Protein AF-A0A078KYQ4-F1 (afdb_monomer)

Structure (mmCIF, N/CA/C/O backbone):
data_AF-A0A078KYQ4-F1
#
_entry.id   AF-A0A078KYQ4-F1
#
loop_
_atom_site.group_PDB
_atom_site.id
_atom_site.type_symbol
_atom_site.label_atom_id
_atom_site.label_alt_id
_atom_site.label_comp_id
_atom_site.label_asym_id
_atom_site.label_entity_id
_atom_site.label_seq_id
_atom_site.pdbx_PDB_ins_code
_atom_site.Cartn_x
_atom_site.Cartn_y
_atom_site.Cartn_z
_atom_site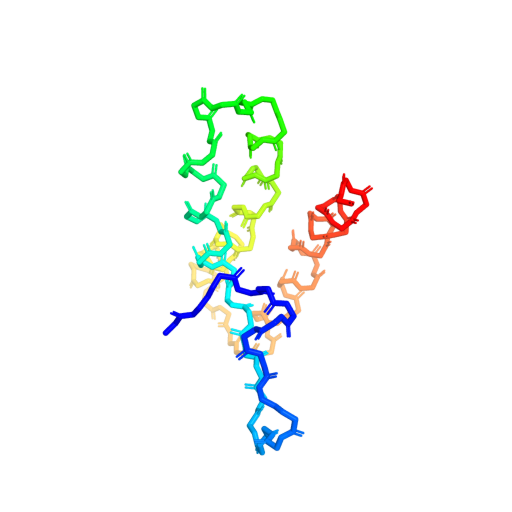.occupancy
_atom_site.B_iso_or_equiv
_atom_site.auth_seq_id
_atom_site.auth_comp_id
_atom_site.auth_asym_id
_atom_site.auth_atom_id
_atom_site.pdbx_PDB_model_num
ATOM 1 N N . MET A 1 1 ? 10.704 -12.976 10.167 1.00 60.03 1 MET A N 1
ATOM 2 C CA . MET A 1 1 ? 10.188 -12.251 8.984 1.00 60.03 1 MET A CA 1
ATOM 3 C C . MET A 1 1 ? 10.853 -12.841 7.757 1.00 60.03 1 MET A C 1
ATOM 5 O O . MET A 1 1 ? 12.051 -13.068 7.831 1.00 60.03 1 MET A O 1
ATOM 9 N N . CYS A 1 2 ? 10.099 -13.142 6.700 1.00 69.06 2 CYS A N 1
ATOM 10 C CA . CYS A 1 2 ? 10.613 -13.727 5.456 1.00 69.06 2 CYS A CA 1
ATOM 11 C C . CYS A 1 2 ? 10.251 -12.833 4.258 1.00 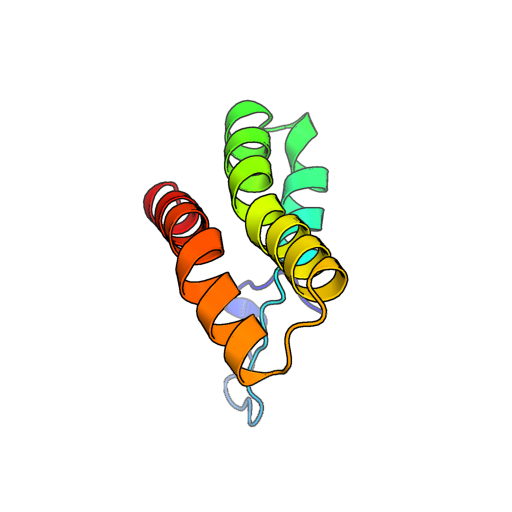69.06 2 CYS A C 1
ATOM 13 O O . CYS A 1 2 ? 9.431 -11.926 4.399 1.00 69.06 2 CYS A O 1
ATOM 15 N N . ASP A 1 3 ? 10.848 -13.077 3.095 1.00 69.75 3 ASP A N 1
ATOM 16 C CA . ASP A 1 3 ? 10.716 -12.269 1.872 1.00 69.75 3 ASP A CA 1
ATOM 17 C C . ASP A 1 3 ? 9.408 -12.499 1.080 1.00 69.75 3 ASP A C 1
ATOM 19 O O . ASP A 1 3 ? 9.363 -12.300 -0.129 1.00 69.75 3 ASP A O 1
ATOM 23 N N . ALA A 1 4 ? 8.317 -12.877 1.757 1.00 73.56 4 ALA A N 1
ATOM 24 C CA . ALA A 1 4 ? 6.983 -13.134 1.190 1.00 73.56 4 ALA A CA 1
ATOM 25 C C . ALA A 1 4 ? 6.929 -14.156 0.029 1.00 73.56 4 ALA A C 1
ATOM 27 O O . ALA A 1 4 ? 5.868 -14.345 -0.569 1.00 73.56 4 ALA A O 1
ATOM 28 N N . LEU A 1 5 ? 8.031 -14.856 -0.269 1.00 79.50 5 LEU A N 1
ATOM 29 C CA . LEU A 1 5 ? 8.050 -15.943 -1.242 1.00 79.50 5 LEU A CA 1
ATOM 30 C C . LEU A 1 5 ? 7.172 -17.104 -0.769 1.00 79.50 5 LEU A C 1
ATOM 32 O O 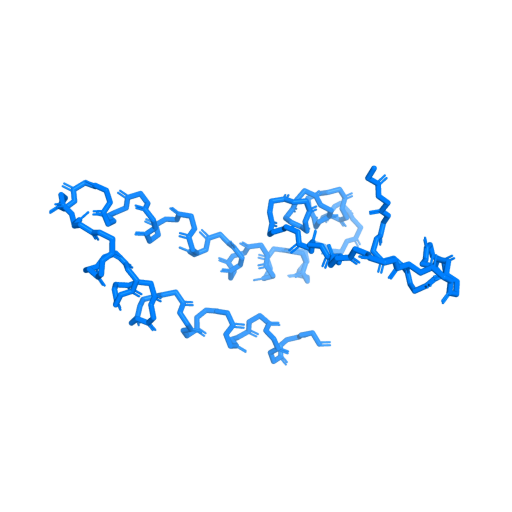. LEU A 1 5 ? 7.203 -17.497 0.400 1.00 79.50 5 LEU A O 1
ATOM 36 N N . SER A 1 6 ? 6.449 -17.715 -1.710 1.00 78.94 6 SER A N 1
ATOM 37 C CA . SER A 1 6 ? 5.590 -18.881 -1.455 1.00 78.94 6 SER A CA 1
ATOM 38 C C . SER A 1 6 ? 6.347 -20.073 -0.860 1.00 78.94 6 SER A C 1
ATOM 40 O O . SER A 1 6 ? 5.761 -20.868 -0.135 1.00 78.94 6 SER A O 1
ATOM 42 N N . HIS A 1 7 ? 7.656 -20.164 -1.112 1.00 82.31 7 HIS A N 1
ATOM 43 C CA . HIS A 1 7 ? 8.532 -21.217 -0.594 1.00 82.31 7 HIS A CA 1
ATOM 44 C C . HIS A 1 7 ? 8.812 -21.108 0.912 1.00 82.31 7 HIS A C 1
ATOM 46 O O . HIS A 1 7 ? 9.267 -22.077 1.512 1.00 82.31 7 HIS A O 1
ATOM 52 N N . ASN A 1 8 ? 8.532 -19.961 1.539 1.00 82.25 8 ASN A N 1
ATOM 53 C CA . ASN A 1 8 ? 8.733 -19.787 2.979 1.00 82.25 8 ASN A CA 1
ATOM 54 C C . ASN A 1 8 ? 7.555 -20.281 3.825 1.00 82.25 8 ASN A C 1
ATOM 56 O O . ASN A 1 8 ? 7.633 -20.246 5.054 1.00 82.25 8 ASN A O 1
ATOM 60 N N . LEU A 1 9 ? 6.452 -20.690 3.195 1.00 81.31 9 LEU A N 1
ATOM 61 C CA . LEU A 1 9 ? 5.271 -21.182 3.891 1.00 81.31 9 LEU A CA 1
ATOM 62 C C . LEU A 1 9 ? 5.342 -22.701 4.013 1.00 81.31 9 LEU A C 1
ATOM 64 O O . LEU A 1 9 ? 5.341 -23.420 3.016 1.00 81.31 9 LEU A O 1
ATOM 68 N N . SER A 1 10 ? 5.406 -23.193 5.252 1.00 81.81 10 SER A N 1
ATOM 69 C CA . SER A 1 10 ? 5.298 -24.624 5.528 1.00 81.81 10 SER A CA 1
ATOM 70 C C . SER A 1 10 ? 3.907 -25.134 5.152 1.00 81.81 10 SER A C 1
ATOM 72 O O . SER A 1 10 ? 2.914 -24.432 5.327 1.00 81.81 10 SER A O 1
ATOM 74 N N . ALA A 1 11 ? 3.818 -26.387 4.697 1.00 79.69 11 ALA A N 1
ATOM 75 C CA . ALA A 1 11 ? 2.536 -27.017 4.361 1.00 79.69 11 ALA A CA 1
ATOM 76 C C . ALA A 1 11 ? 1.550 -27.041 5.548 1.00 79.69 11 ALA A C 1
ATOM 78 O O . ALA A 1 11 ? 0.345 -26.935 5.350 1.00 79.69 11 ALA A O 1
ATOM 79 N N . ASN A 1 12 ? 2.077 -27.116 6.775 1.00 81.31 12 ASN A N 1
ATOM 80 C CA . ASN A 1 12 ? 1.315 -26.996 8.015 1.00 81.31 12 ASN A CA 1
ATOM 81 C C . ASN A 1 12 ? 1.580 -25.613 8.617 1.00 81.31 12 ASN A C 1
ATOM 83 O O . ASN A 1 12 ? 2.514 -25.449 9.407 1.00 81.31 12 ASN A O 1
ATOM 87 N N . HIS A 1 13 ? 0.839 -24.599 8.177 1.00 77.12 13 HIS A N 1
ATOM 88 C CA . HIS A 1 13 ? 0.937 -23.250 8.728 1.00 77.12 13 HIS A CA 1
ATOM 89 C C . HIS A 1 13 ? -0.410 -22.834 9.323 1.00 77.12 13 HIS A C 1
ATOM 91 O O . HIS A 1 13 ? -1.309 -22.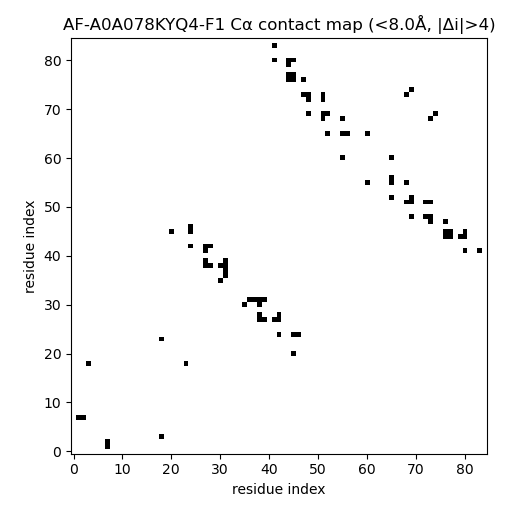405 8.606 1.00 77.12 13 HIS A O 1
ATOM 97 N N . ASP A 1 14 ? -0.534 -22.951 10.646 1.00 78.56 14 ASP A N 1
ATOM 98 C CA . ASP A 1 14 ? -1.784 -22.698 11.383 1.00 78.56 14 ASP A CA 1
ATOM 99 C C . ASP A 1 14 ? -2.025 -21.205 11.691 1.00 78.56 14 ASP A C 1
ATOM 101 O O . ASP A 1 14 ? -2.900 -20.850 12.482 1.00 78.56 14 ASP A O 1
ATOM 105 N N . THR A 1 15 ? -1.246 -20.302 11.086 1.00 78.69 15 THR A N 1
ATOM 106 C CA . THR A 1 15 ? -1.308 -18.854 11.337 1.00 78.69 15 THR A CA 1
ATOM 107 C C . THR A 1 15 ? -1.530 -18.048 10.061 1.00 78.69 15 THR A C 1
ATOM 109 O O . THR A 1 15 ? -1.068 -18.413 8.983 1.00 78.69 15 THR A O 1
ATOM 112 N N . ILE A 1 16 ? -2.220 -16.909 10.176 1.00 76.88 16 ILE A N 1
ATOM 113 C CA . ILE A 1 16 ? -2.419 -15.984 9.053 1.00 76.88 16 ILE A CA 1
ATOM 114 C C . ILE A 1 16 ? -1.104 -15.256 8.756 1.00 76.88 16 ILE A C 1
ATOM 116 O O . ILE A 1 16 ? -0.536 -14.584 9.618 1.00 76.88 16 ILE A O 1
ATOM 120 N N . VAL A 1 17 ? -0.648 -15.347 7.508 1.00 75.94 17 VAL A N 1
ATOM 121 C CA . VAL A 1 17 ? 0.540 -14.640 7.022 1.00 75.94 17 VAL A CA 1
ATOM 122 C C . VAL A 1 17 ? 0.176 -13.186 6.736 1.00 75.94 17 VAL A C 1
ATOM 124 O O . VAL A 1 17 ? -0.493 -12.875 5.751 1.00 75.94 17 VAL A O 1
ATOM 127 N N . CYS A 1 18 ? 0.620 -12.276 7.598 1.00 71.94 18 CYS A N 1
ATOM 128 C CA . CYS A 1 18 ? 0.399 -10.845 7.410 1.00 71.94 18 CYS A CA 1
ATOM 129 C C . CYS A 1 18 ? 1.535 -10.215 6.594 1.00 71.94 18 CYS A C 1
ATOM 131 O O . CYS A 1 18 ? 2.628 -9.975 7.111 1.00 71.94 18 CYS A O 1
ATOM 133 N N . ASN A 1 19 ? 1.255 -9.868 5.337 1.00 79.12 19 ASN A N 1
ATOM 134 C CA . ASN A 1 19 ? 2.153 -9.056 4.515 1.00 79.12 19 ASN A CA 1
ATOM 135 C C . ASN A 1 19 ? 1.970 -7.580 4.873 1.00 79.12 19 ASN A C 1
ATOM 137 O O . ASN A 1 19 ? 1.011 -6.942 4.436 1.00 79.12 19 ASN A O 1
ATOM 141 N N . CYS A 1 20 ? 2.857 -7.029 5.704 1.00 86.00 20 CYS A N 1
ATOM 142 C CA . CYS A 1 20 ? 2.715 -5.635 6.105 1.00 86.00 20 CYS A CA 1
ATOM 143 C C . CYS A 1 20 ? 3.244 -4.681 5.024 1.00 86.00 20 CYS A C 1
ATOM 145 O O . CYS A 1 20 ? 4.306 -4.887 4.427 1.00 86.00 20 CYS A O 1
ATOM 147 N N . LEU A 1 21 ? 2.496 -3.598 4.811 1.00 88.81 21 LEU A N 1
ATOM 148 C CA . LEU A 1 21 ? 2.817 -2.581 3.816 1.00 88.81 21 LEU A CA 1
ATOM 149 C C . LEU A 1 21 ? 4.198 -1.955 4.055 1.00 88.81 21 LEU A C 1
ATOM 151 O O . LEU A 1 21 ? 4.933 -1.730 3.101 1.00 88.81 21 LEU A O 1
ATOM 155 N N . SER A 1 22 ? 4.583 -1.736 5.316 1.00 90.25 22 SER A N 1
ATOM 156 C CA . SER A 1 22 ? 5.880 -1.151 5.675 1.00 90.25 22 SER A CA 1
ATOM 157 C C . SER A 1 22 ? 7.068 -2.016 5.237 1.00 90.25 22 SER A C 1
ATOM 159 O O . SER A 1 22 ? 8.075 -1.478 4.785 1.00 90.25 22 SER A O 1
ATOM 161 N N . HIS A 1 23 ? 6.964 -3.349 5.323 1.00 88.31 23 HIS A N 1
ATOM 162 C CA . HIS A 1 23 ? 8.028 -4.235 4.834 1.00 88.31 23 HIS A CA 1
ATOM 163 C C . HIS A 1 23 ? 8.075 -4.281 3.311 1.00 88.31 23 HIS A C 1
ATOM 165 O O . HIS A 1 23 ? 9.168 -4.263 2.752 1.00 88.31 23 HIS A O 1
ATOM 171 N N . GLY A 1 24 ? 6.915 -4.282 2.646 1.00 88.44 24 GLY A N 1
ATOM 172 C CA . GLY A 1 24 ? 6.857 -4.141 1.191 1.00 88.44 24 GLY A CA 1
ATOM 173 C C . GLY A 1 24 ? 7.510 -2.837 0.726 1.00 88.44 24 GLY A C 1
ATOM 174 O O . GLY A 1 24 ? 8.355 -2.858 -0.161 1.00 88.44 24 GLY A O 1
ATOM 175 N N . PHE A 1 25 ? 7.198 -1.720 1.387 1.00 92.81 25 PHE A N 1
ATOM 176 C CA . PHE A 1 25 ? 7.773 -0.409 1.085 1.00 92.81 25 PHE A CA 1
ATOM 177 C C . PHE A 1 25 ? 9.302 -0.406 1.206 1.00 92.81 25 PHE A C 1
ATOM 179 O O . PHE A 1 25 ? 9.983 -0.020 0.261 1.00 92.81 25 PHE A O 1
ATOM 186 N N . ARG A 1 26 ? 9.847 -0.917 2.322 1.00 92.69 26 ARG A N 1
ATOM 187 C CA . ARG A 1 26 ? 11.301 -1.054 2.503 1.00 92.69 26 ARG A CA 1
ATOM 188 C C . ARG A 1 26 ? 11.932 -1.928 1.419 1.00 92.69 26 ARG A C 1
ATOM 190 O O . ARG A 1 26 ? 13.041 -1.653 0.979 1.00 92.69 26 ARG A O 1
ATOM 197 N N . LYS A 1 27 ? 11.231 -2.968 0.953 1.00 90.69 27 LYS A N 1
ATOM 198 C CA . LYS A 1 27 ? 11.762 -3.817 -0.115 1.00 90.69 27 LYS A CA 1
ATOM 199 C C . LYS A 1 27 ? 11.891 -3.071 -1.444 1.00 90.69 27 LYS A C 1
ATOM 201 O O . LYS A 1 27 ? 12.863 -3.295 -2.157 1.00 90.69 27 LYS A O 1
ATOM 206 N N . PHE A 1 28 ? 10.950 -2.188 -1.771 1.00 93.69 28 PHE A N 1
ATOM 207 C CA . PHE A 1 28 ? 11.066 -1.336 -2.957 1.00 93.69 28 PHE A CA 1
ATOM 208 C C . PHE A 1 28 ? 12.181 -0.298 -2.820 1.00 93.69 28 PHE A C 1
ATOM 210 O O . PHE A 1 28 ? 12.887 -0.061 -3.792 1.00 93.69 28 PHE A O 1
ATOM 217 N N . GLU A 1 29 ? 12.404 0.244 -1.622 1.00 94.19 29 GLU A N 1
ATOM 218 C CA . GLU A 1 29 ? 13.541 1.132 -1.340 1.00 94.19 29 GLU A CA 1
ATOM 219 C C . GLU A 1 29 ? 14.890 0.416 -1.561 1.00 94.19 29 GLU A C 1
ATOM 221 O O . GLU A 1 29 ? 15.766 0.941 -2.243 1.00 94.19 29 GLU A O 1
ATOM 226 N N . GLU A 1 30 ? 15.037 -0.830 -1.091 1.00 95.00 30 GLU A N 1
ATOM 227 C CA . GLU A 1 30 ? 16.227 -1.661 -1.362 1.00 95.00 30 GLU A CA 1
ATOM 228 C C . GLU A 1 30 ? 16.463 -1.896 -2.868 1.00 95.00 30 GLU A C 1
ATOM 230 O O . GLU A 1 30 ? 17.605 -2.033 -3.311 1.00 95.00 30 GLU A O 1
ATOM 235 N N . LEU A 1 31 ? 15.386 -1.984 -3.654 1.00 95.44 31 LEU A N 1
ATOM 236 C CA . LEU A 1 31 ? 15.425 -2.278 -5.088 1.00 95.44 31 LEU A CA 1
ATOM 237 C C . LEU A 1 31 ? 15.510 -1.024 -5.969 1.00 95.44 31 LEU A C 1
ATOM 239 O O . LEU A 1 31 ? 15.792 -1.149 -7.163 1.00 95.44 31 LEU A O 1
ATOM 243 N N . GLU A 1 32 ? 15.305 0.170 -5.410 1.00 96.81 32 GLU A N 1
ATOM 244 C CA 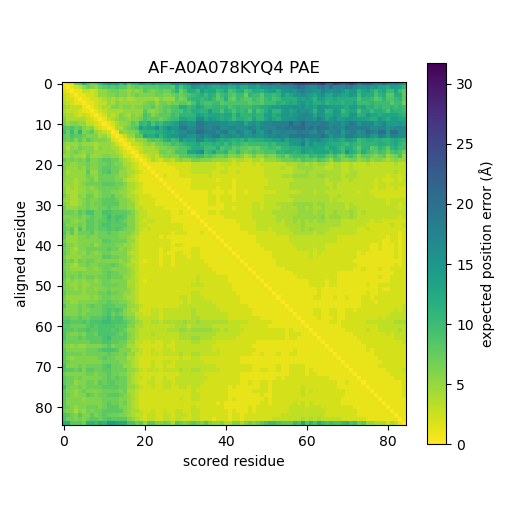. GLU A 1 32 ? 15.223 1.426 -6.162 1.00 96.81 32 GLU A CA 1
ATOM 245 C C . GLU A 1 32 ? 16.499 1.698 -6.967 1.00 96.81 32 GLU A C 1
ATOM 247 O O . GLU A 1 32 ? 16.422 2.141 -8.112 1.00 96.81 32 GLU A O 1
ATOM 252 N N . ALA A 1 33 ? 17.669 1.361 -6.416 1.00 97.19 33 ALA A N 1
ATOM 253 C CA . ALA A 1 33 ? 18.954 1.523 -7.096 1.00 97.19 33 ALA A CA 1
ATOM 254 C C . ALA A 1 33 ? 19.069 0.701 -8.396 1.00 97.19 33 ALA A C 1
ATOM 256 O O . ALA A 1 33 ? 19.860 1.046 -9.272 1.00 97.19 33 ALA A O 1
ATOM 257 N N . PHE A 1 34 ? 18.284 -0.372 -8.527 1.00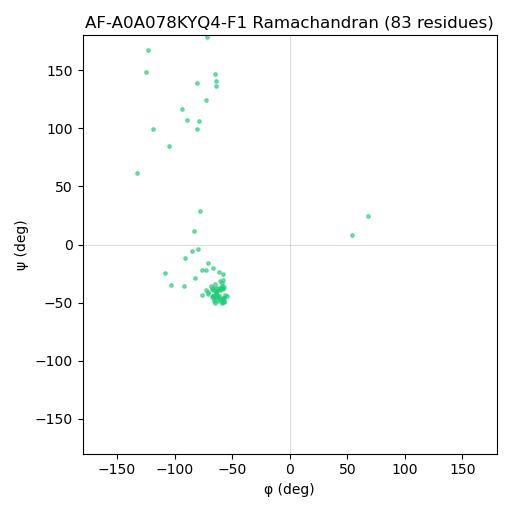 97.69 34 PHE A N 1
ATOM 258 C CA . PHE A 1 34 ? 18.297 -1.278 -9.677 1.00 97.69 34 PHE A CA 1
ATOM 259 C C . PHE A 1 34 ? 17.107 -1.046 -10.617 1.00 97.69 34 PHE A C 1
ATOM 261 O O . PHE A 1 34 ? 17.256 -1.165 -11.831 1.00 97.69 34 PHE A O 1
ATOM 268 N N . TYR A 1 35 ? 15.937 -0.692 -10.071 1.00 96.81 35 TYR A N 1
ATOM 269 C CA . TYR A 1 35 ? 14.682 -0.528 -10.817 1.00 96.81 35 TYR A CA 1
ATOM 270 C C . TYR A 1 35 ? 13.964 0.783 -10.449 1.00 96.81 35 TYR A C 1
ATOM 272 O O . TYR A 1 35 ? 12.836 0.752 -9.944 1.00 96.81 35 TYR A O 1
ATOM 280 N N . PRO A 1 36 ? 14.587 1.951 -10.684 1.00 96.62 36 PRO A N 1
ATOM 281 C CA . PRO A 1 36 ? 14.138 3.215 -10.103 1.00 96.62 36 PRO A CA 1
ATOM 282 C C . PRO A 1 36 ? 12.740 3.634 -10.559 1.00 96.62 36 PRO A C 1
ATOM 284 O O . PRO A 1 36 ? 11.956 4.110 -9.748 1.00 96.62 36 PRO A O 1
ATOM 287 N N . GLU A 1 37 ? 12.396 3.448 -11.834 1.00 96.88 37 GLU A N 1
ATOM 288 C CA . GLU A 1 37 ? 11.095 3.867 -12.374 1.00 96.88 37 GLU A CA 1
ATOM 289 C C . GLU A 1 37 ? 9.933 3.073 -11.758 1.00 96.88 37 GLU A C 1
ATOM 291 O O . GLU A 1 37 ? 8.965 3.654 -11.258 1.00 96.88 37 GLU A O 1
ATOM 296 N N . HIS A 1 38 ? 10.061 1.744 -11.721 1.00 95.94 38 HIS A N 1
ATOM 297 C CA . HIS A 1 38 ? 9.057 0.860 -11.132 1.00 95.94 38 HIS A CA 1
ATOM 298 C C . HIS A 1 38 ? 8.944 1.059 -9.618 1.00 95.94 38 HIS A C 1
ATOM 300 O O . HIS A 1 38 ? 7.835 1.165 -9.090 1.00 95.94 38 HIS A O 1
ATOM 306 N N . CYS A 1 39 ? 10.082 1.152 -8.920 1.00 96.75 39 CYS A N 1
ATOM 307 C CA . CYS A 1 39 ? 10.100 1.307 -7.467 1.00 96.75 39 CYS A CA 1
ATOM 308 C C . CYS A 1 39 ? 9.508 2.651 -7.047 1.00 96.75 39 CYS A C 1
ATOM 310 O O . CYS A 1 39 ? 8.628 2.663 -6.192 1.00 96.75 39 CYS A O 1
ATOM 312 N N . LYS A 1 40 ? 9.893 3.763 -7.688 1.00 96.44 40 LYS A N 1
ATOM 313 C CA . LYS A 1 40 ? 9.325 5.088 -7.390 1.00 96.44 40 LYS A CA 1
ATOM 314 C C . LYS A 1 40 ? 7.820 5.119 -7.618 1.00 96.44 40 LYS A C 1
ATOM 316 O O . LYS A 1 40 ? 7.089 5.542 -6.728 1.00 96.44 40 LYS A O 1
ATOM 321 N N . THR A 1 41 ? 7.357 4.594 -8.753 1.00 96.94 41 THR A N 1
ATOM 322 C CA . THR A 1 41 ? 5.923 4.529 -9.075 1.00 96.94 41 THR A CA 1
ATOM 323 C C . THR A 1 41 ? 5.139 3.763 -8.006 1.00 96.94 41 THR A C 1
ATOM 325 O O . THR A 1 41 ? 4.127 4.246 -7.494 1.00 96.94 41 THR A O 1
ATOM 328 N N . LEU A 1 42 ? 5.619 2.580 -7.610 1.00 96.75 42 LEU A N 1
ATOM 329 C CA . LEU A 1 42 ? 4.968 1.787 -6.569 1.00 96.75 42 LEU A CA 1
ATOM 330 C C . LEU A 1 42 ? 5.059 2.464 -5.198 1.00 96.75 42 LEU A C 1
ATOM 332 O O . LEU A 1 42 ? 4.046 2.567 -4.509 1.00 96.75 42 LEU A O 1
ATOM 336 N N . MET A 1 43 ? 6.223 2.978 -4.803 1.00 96.50 43 MET A N 1
ATOM 337 C CA . MET A 1 43 ? 6.414 3.688 -3.534 1.00 96.50 43 MET A CA 1
ATOM 338 C C . MET A 1 43 ? 5.512 4.922 -3.428 1.00 96.50 43 MET A C 1
ATOM 340 O O . MET A 1 43 ? 4.949 5.173 -2.3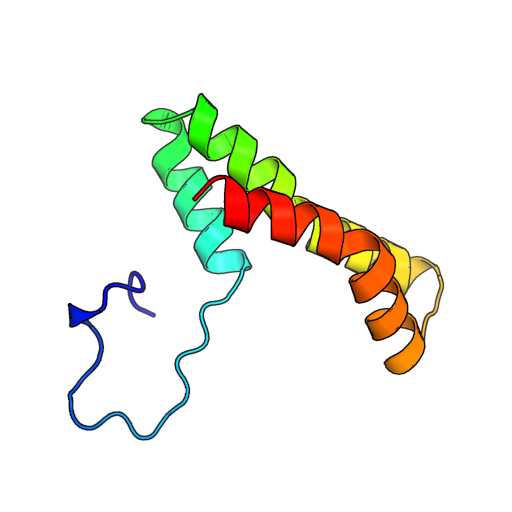62 1.00 96.50 43 MET A O 1
ATOM 344 N N . GLU A 1 44 ? 5.281 5.660 -4.514 1.00 96.94 44 GLU A N 1
ATOM 345 C CA . GLU A 1 44 ? 4.313 6.759 -4.534 1.00 96.94 44 GLU A CA 1
ATOM 346 C C . GLU A 1 44 ? 2.913 6.277 -4.136 1.00 96.94 44 GLU A C 1
ATOM 348 O O . GLU A 1 44 ? 2.298 6.845 -3.220 1.00 96.94 44 GLU A O 1
ATOM 353 N N . TYR A 1 45 ? 2.434 5.186 -4.739 1.00 97.31 45 TYR A N 1
ATOM 354 C CA . TYR A 1 45 ? 1.132 4.617 -4.401 1.00 97.31 45 TYR A CA 1
ATOM 355 C C . TYR A 1 45 ? 1.090 4.079 -2.966 1.00 97.31 45 TYR A C 1
ATOM 357 O O . TYR A 1 45 ? 0.217 4.464 -2.179 1.00 97.31 45 TYR A O 1
ATOM 365 N N . LEU A 1 46 ? 2.075 3.260 -2.588 1.00 96.00 46 LEU A N 1
ATOM 366 C CA . LEU A 1 46 ? 2.164 2.632 -1.268 1.00 96.00 46 LEU A CA 1
ATOM 367 C C . LEU A 1 46 ? 2.402 3.647 -0.136 1.00 96.00 46 LEU A C 1
ATOM 369 O O . LEU A 1 46 ? 2.080 3.351 1.012 1.00 96.00 46 LEU A O 1
ATOM 373 N N . SER A 1 47 ? 2.894 4.858 -0.430 1.00 96.75 47 SER A N 1
ATOM 374 C CA . SER A 1 47 ? 3.011 5.947 0.555 1.00 96.75 47 SER A CA 1
ATOM 375 C C . SER A 1 47 ? 1.660 6.571 0.933 1.00 96.75 47 SER A C 1
ATOM 377 O O . SER A 1 47 ? 1.528 7.191 1.991 1.00 96.75 47 SER A O 1
ATOM 379 N N . THR A 1 48 ? 0.639 6.428 0.078 1.00 97.81 48 THR A N 1
ATOM 380 C CA . THR A 1 48 ? -0.649 7.124 0.232 1.00 97.81 48 THR A CA 1
ATOM 381 C C . THR A 1 48 ? -1.381 6.747 1.525 1.00 97.81 48 THR A C 1
ATOM 383 O O . THR A 1 48 ? -1.797 7.666 2.234 1.00 97.81 48 THR A O 1
ATOM 386 N N . PRO A 1 49 ? -1.519 5.458 1.902 1.00 97.12 49 PRO A N 1
ATOM 387 C CA . PRO A 1 49 ? -2.174 5.086 3.153 1.00 97.12 49 PRO A CA 1
ATOM 388 C C . PRO A 1 49 ? -1.535 5.726 4.388 1.00 97.12 49 PRO A C 1
ATOM 390 O O . PRO A 1 49 ? -2.261 6.137 5.283 1.00 97.12 49 PRO A O 1
ATOM 393 N N . PHE A 1 50 ? -0.209 5.887 4.429 1.00 96.88 50 PHE A N 1
ATOM 394 C CA . PHE A 1 50 ? 0.469 6.521 5.566 1.00 96.88 50 PHE A CA 1
ATOM 395 C C . PHE A 1 50 ? 0.106 8.007 5.697 1.00 96.88 50 PHE A C 1
ATOM 397 O O . PHE A 1 50 ? -0.245 8.463 6.782 1.00 96.88 50 PHE A O 1
ATOM 404 N N . LYS A 1 51 ? 0.092 8.744 4.578 1.00 97.88 51 LYS A N 1
ATOM 405 C CA . LYS A 1 51 ? -0.323 10.160 4.543 1.00 97.88 51 LYS A CA 1
ATOM 406 C C . LYS A 1 51 ? -1.798 10.331 4.920 1.00 97.88 51 LYS A C 1
ATOM 408 O O . LYS A 1 51 ? -2.165 11.261 5.636 1.00 97.88 51 LYS A O 1
ATOM 413 N N . VAL A 1 52 ? -2.658 9.432 4.435 1.00 98.25 52 VAL A N 1
ATOM 414 C CA . VAL A 1 52 ? -4.095 9.431 4.752 1.00 98.25 52 VAL A CA 1
ATOM 415 C C . VAL A 1 52 ? -4.331 9.113 6.228 1.00 98.25 52 VAL A C 1
ATOM 417 O O . VAL A 1 52 ? -5.180 9.752 6.846 1.00 98.25 52 VAL A O 1
ATOM 420 N N . ASP A 1 53 ? -3.568 8.180 6.803 1.00 98.12 53 ASP A N 1
ATOM 421 C CA . ASP A 1 53 ? -3.643 7.839 8.226 1.00 98.12 53 ASP A CA 1
ATOM 422 C C . ASP A 1 53 ? -3.270 9.029 9.112 1.00 98.12 53 ASP A C 1
ATOM 424 O O . ASP A 1 53 ? -4.008 9.385 10.032 1.00 98.12 53 ASP A O 1
ATOM 428 N N . GLU A 1 54 ? -2.148 9.681 8.802 1.00 98.38 54 GLU A N 1
ATOM 429 C CA . GLU A 1 54 ? -1.690 10.870 9.517 1.00 98.38 54 GLU A CA 1
ATOM 430 C C . GLU A 1 54 ? -2.743 11.982 9.469 1.00 98.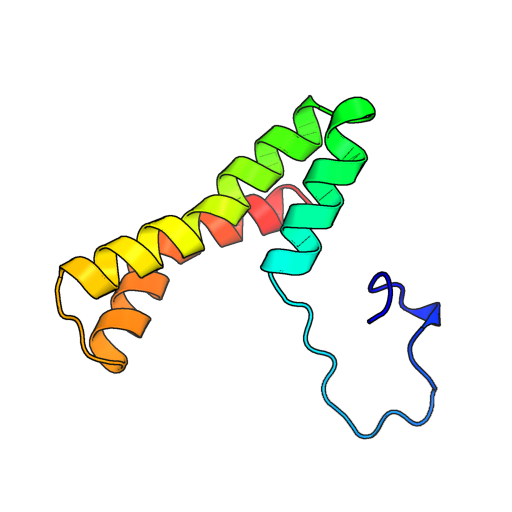38 54 GLU A C 1
ATOM 432 O O . GLU A 1 54 ? -3.120 12.536 10.503 1.00 98.38 54 GLU A O 1
ATOM 437 N N . LYS A 1 55 ? -3.307 12.244 8.286 1.00 98.50 55 LYS A N 1
ATOM 438 C CA . LYS A 1 55 ? -4.375 13.231 8.123 1.00 98.50 55 LYS A CA 1
ATOM 439 C C . LYS A 1 55 ? -5.644 12.846 8.884 1.00 98.50 55 LYS A C 1
ATOM 441 O O . LYS A 1 55 ? -6.259 13.700 9.515 1.00 98.50 55 LYS A O 1
ATOM 446 N N . SER A 1 56 ? -6.026 11.570 8.880 1.00 98.44 56 SER A N 1
ATOM 447 C CA . SER A 1 56 ? -7.174 11.092 9.655 1.00 98.44 56 SER A CA 1
ATOM 448 C C . SER A 1 56 ? -6.983 11.315 11.157 1.00 98.44 56 SER A C 1
ATOM 450 O O . SER A 1 56 ? -7.942 11.661 11.845 1.00 98.44 56 SER A O 1
ATOM 452 N N . LYS A 1 57 ? -5.759 11.129 11.666 1.00 97.81 57 LYS A N 1
ATOM 453 C CA . LYS A 1 57 ? -5.410 11.399 13.068 1.00 97.81 57 LYS A CA 1
ATOM 454 C C . LYS A 1 57 ? -5.478 12.892 13.387 1.00 97.81 57 LYS A C 1
ATOM 456 O O . LYS A 1 57 ? -6.060 13.259 14.401 1.00 97.81 57 LYS A O 1
ATOM 461 N N . GLN A 1 58 ? -4.951 13.746 12.508 1.00 98.50 58 GLN A N 1
ATOM 462 C CA . GLN A 1 58 ? -5.022 15.208 12.655 1.00 98.50 58 GLN A CA 1
ATOM 463 C C . GLN A 1 58 ? -6.469 15.730 12.681 1.00 98.50 58 GLN A C 1
ATOM 465 O O . GLN A 1 58 ? -6.755 16.712 13.358 1.00 98.50 58 GLN A O 1
ATOM 470 N N . LEU A 1 59 ? -7.388 15.056 11.983 1.00 98.19 59 LEU A N 1
ATOM 471 C CA . LEU A 1 59 ? -8.822 15.367 11.982 1.00 98.19 59 LEU A CA 1
ATOM 472 C C . LEU A 1 59 ? -9.576 14.839 13.218 1.00 98.19 59 LEU A C 1
ATOM 474 O O . LEU A 1 59 ? -10.773 15.085 13.343 1.00 98.19 59 LEU A O 1
ATOM 478 N N . GLY A 1 60 ? -8.914 14.107 14.122 1.00 98.25 60 GLY A N 1
ATOM 479 C CA . GLY A 1 60 ? -9.542 13.563 15.329 1.00 98.25 60 GLY A CA 1
ATOM 480 C C . GLY A 1 60 ? -10.577 12.467 15.057 1.00 98.25 60 GLY A C 1
ATOM 481 O O . GLY A 1 60 ? -11.484 12.268 15.862 1.00 98.25 60 GLY A O 1
ATOM 482 N N . HIS A 1 61 ? -10.473 11.767 13.922 1.00 98.50 61 HIS A N 1
ATOM 483 C CA . HIS A 1 61 ? -11.405 10.696 13.573 1.00 98.50 61 HIS A CA 1
ATOM 484 C C . HIS A 1 61 ? -11.337 9.524 14.562 1.00 98.50 61 HIS A C 1
ATOM 486 O O . HIS A 1 61 ? -10.256 9.033 14.890 1.00 98.50 61 HIS A O 1
ATOM 492 N N . ASN A 1 62 ? -12.504 9.013 14.957 1.00 97.94 62 ASN A N 1
ATOM 493 C CA . ASN A 1 62 ? -12.618 7.722 15.635 1.00 97.94 62 ASN A CA 1
ATOM 494 C C . ASN A 1 62 ? -12.352 6.549 14.667 1.00 97.94 62 ASN A C 1
ATOM 496 O O . ASN A 1 62 ? -12.132 6.745 13.472 1.00 97.94 62 ASN A O 1
ATOM 500 N N . GLU A 1 63 ? -12.392 5.312 15.164 1.00 98.00 63 GLU A N 1
ATOM 501 C CA . GLU A 1 63 ? -12.064 4.115 14.375 1.00 98.00 63 GLU A CA 1
ATOM 502 C C . GLU A 1 63 ? -12.912 3.964 13.100 1.00 98.00 63 GLU A C 1
ATOM 504 O O . GLU A 1 63 ? -12.373 3.688 12.027 1.00 98.00 63 GLU A O 1
ATOM 509 N N . GLN A 1 64 ? -14.223 4.198 13.191 1.00 98.25 64 GLN A N 1
ATOM 510 C CA . GLN A 1 64 ? -15.146 4.076 12.058 1.00 98.25 64 GLN A CA 1
ATOM 511 C C . GLN A 1 64 ? -14.931 5.195 11.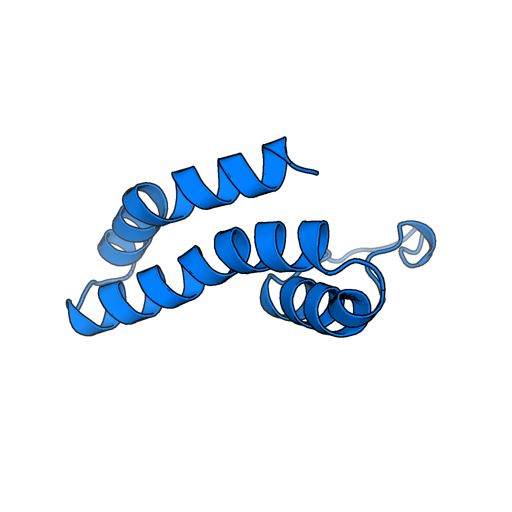035 1.00 98.25 64 GLN A C 1
ATOM 513 O O . GLN A 1 64 ? -14.882 4.943 9.831 1.00 98.25 64 GLN A O 1
ATOM 518 N N . GLN A 1 65 ? -14.747 6.429 11.508 1.00 98.56 65 GLN A N 1
ATOM 519 C CA . GLN A 1 65 ? -14.448 7.579 10.654 1.00 98.56 65 GLN A CA 1
ATOM 520 C C . GLN A 1 65 ? -13.102 7.408 9.949 1.00 98.56 65 GLN A C 1
ATOM 522 O O . GLN A 1 65 ? -12.994 7.670 8.754 1.00 98.56 65 GLN A O 1
ATOM 527 N N . ARG A 1 66 ? -12.089 6.902 10.658 1.00 98.44 66 ARG A N 1
ATOM 528 C CA . ARG A 1 66 ? -10.770 6.597 10.104 1.00 98.44 66 ARG A CA 1
ATOM 529 C C . ARG A 1 66 ? -10.853 5.512 9.034 1.00 98.44 66 ARG A C 1
ATOM 531 O O . ARG A 1 66 ? -10.258 5.673 7.971 1.00 98.44 66 ARG A O 1
ATOM 538 N N . LEU A 1 67 ? -11.618 4.444 9.269 1.00 97.94 67 LEU A N 1
ATOM 539 C CA . LEU A 1 67 ? -11.856 3.402 8.267 1.00 97.94 67 LEU A CA 1
ATOM 540 C C . LEU A 1 67 ? -12.502 3.975 6.998 1.00 97.94 67 LEU A C 1
ATOM 542 O O . LEU A 1 67 ? -11.980 3.761 5.903 1.00 97.94 67 LEU A O 1
ATOM 546 N N . LEU A 1 68 ? -13.585 4.745 7.142 1.00 98.44 68 LEU A N 1
ATOM 547 C CA . LEU A 1 68 ? -14.270 5.377 6.011 1.00 98.44 68 LEU A CA 1
ATOM 548 C C . LEU A 1 68 ? -13.343 6.344 5.257 1.00 98.44 68 LEU A C 1
ATOM 550 O O . LEU A 1 68 ? -13.330 6.379 4.024 1.00 98.44 68 LEU A O 1
ATOM 554 N N . TYR A 1 69 ? -12.519 7.093 5.991 1.00 98.44 69 TYR A N 1
ATOM 555 C CA . TYR A 1 69 ? -11.535 8.008 5.422 1.00 98.44 69 TYR A CA 1
ATOM 556 C C . TYR A 1 69 ? -10.490 7.260 4.583 1.00 98.44 69 TYR A C 1
ATOM 558 O O . TYR A 1 69 ? -10.195 7.653 3.454 1.00 98.44 69 TYR A O 1
ATOM 566 N N . HIS A 1 70 ? -9.979 6.130 5.076 1.00 98.19 70 HIS A N 1
ATOM 567 C CA . HIS A 1 70 ? -9.072 5.274 4.311 1.00 98.19 70 HIS A CA 1
ATOM 568 C C . HIS A 1 70 ? -9.730 4.660 3.075 1.00 98.19 70 HIS A C 1
ATOM 570 O O . HIS A 1 70 ? -9.135 4.694 1.998 1.00 98.19 70 HIS A O 1
ATOM 576 N N . GLN A 1 71 ? -10.949 4.138 3.194 1.00 97.94 71 GLN A N 1
ATOM 577 C CA . GLN A 1 71 ? -11.691 3.606 2.046 1.00 97.94 71 GLN A CA 1
ATOM 578 C C . GLN A 1 71 ? -11.897 4.679 0.970 1.00 97.94 71 GLN A C 1
ATOM 580 O O . GLN A 1 71 ? -11.744 4.409 -0.215 1.00 97.94 71 GLN A O 1
ATOM 585 N N . THR A 1 72 ? -12.144 5.924 1.373 1.00 98.25 72 THR A N 1
ATOM 586 C CA . THR A 1 72 ? -12.364 7.030 0.433 1.00 98.25 72 THR A CA 1
ATOM 587 C C . THR A 1 72 ? -11.059 7.523 -0.203 1.00 98.25 72 THR A C 1
ATOM 589 O O . THR A 1 72 ? -11.003 7.759 -1.409 1.00 98.25 72 THR A O 1
ATOM 592 N N . HIS A 1 73 ? -9.990 7.675 0.585 1.00 98.31 73 HIS A N 1
ATOM 593 C CA . HIS A 1 73 ? -8.788 8.399 0.152 1.00 98.31 73 HIS A CA 1
ATOM 594 C C . HIS A 1 73 ? -7.564 7.514 -0.120 1.00 98.31 73 HIS A C 1
ATOM 596 O O . HIS A 1 73 ? -6.696 7.906 -0.895 1.00 98.31 73 HIS A O 1
ATOM 602 N N . SER A 1 74 ? -7.468 6.324 0.481 1.00 98.06 74 SER A N 1
ATOM 603 C CA . SER A 1 74 ? -6.371 5.371 0.225 1.00 98.06 74 SER A CA 1
ATOM 604 C C . SER A 1 74 ? -6.702 4.372 -0.884 1.00 98.06 74 SER A C 1
ATOM 606 O O . SER A 1 74 ? -5.815 4.015 -1.661 1.00 98.06 74 SER A O 1
ATOM 608 N N . GLN A 1 75 ? -7.962 3.929 -0.985 1.00 97.38 75 GLN A N 1
ATOM 609 C CA . GLN A 1 75 ? -8.376 2.877 -1.924 1.00 97.38 75 GLN A CA 1
ATOM 610 C C . GLN A 1 75 ? -7.994 3.158 -3.386 1.00 97.38 75 GLN A C 1
ATOM 612 O O . GLN A 1 75 ? -7.461 2.244 -4.017 1.00 97.38 75 GLN A O 1
ATOM 617 N N . PRO A 1 76 ? -8.177 4.374 -3.947 1.00 97.88 76 PRO A N 1
ATOM 618 C CA . PRO A 1 76 ? -7.811 4.626 -5.341 1.00 97.88 76 PRO A CA 1
ATOM 619 C C . PRO A 1 76 ? -6.324 4.381 -5.619 1.00 97.88 76 PRO A C 1
ATOM 621 O O . PRO A 1 76 ? -5.968 3.847 -6.666 1.00 97.88 76 PRO A O 1
ATOM 624 N N . SER A 1 77 ? -5.455 4.732 -4.669 1.00 97.69 77 SER A N 1
ATOM 625 C CA . SER A 1 77 ? -4.010 4.524 -4.787 1.00 97.69 77 SER A CA 1
ATOM 626 C C . SER A 1 77 ? -3.641 3.043 -4.686 1.00 97.69 77 SER A C 1
ATOM 628 O O . SER A 1 77 ? -2.870 2.534 -5.495 1.00 97.69 77 SER A O 1
ATOM 630 N N . MET A 1 78 ? -4.280 2.308 -3.770 1.00 96.50 78 MET A N 1
ATOM 631 C CA . MET A 1 78 ? -4.071 0.862 -3.642 1.00 96.50 78 MET A CA 1
ATOM 632 C C . MET A 1 78 ? -4.552 0.082 -4.872 1.00 96.50 78 MET A C 1
ATOM 634 O O . MET A 1 78 ? -3.927 -0.904 -5.253 1.00 96.50 78 MET A O 1
ATOM 638 N N . LEU A 1 79 ? -5.626 0.532 -5.529 1.00 97.69 79 LEU A N 1
ATOM 639 C CA . LEU A 1 79 ? -6.075 -0.045 -6.798 1.00 97.69 79 LEU A CA 1
ATOM 640 C C . LEU A 1 79 ? -5.077 0.219 -7.932 1.00 97.69 79 LEU A C 1
ATOM 642 O O . LEU A 1 79 ? -4.830 -0.685 -8.725 1.00 97.69 79 LEU A O 1
ATOM 646 N N . LYS A 1 80 ? -4.464 1.409 -7.981 1.00 97.94 80 LYS A N 1
ATOM 647 C CA . LYS A 1 80 ? -3.383 1.710 -8.936 1.00 97.94 80 LYS A CA 1
ATOM 648 C C . LYS A 1 80 ? -2.155 0.837 -8.694 1.00 97.94 80 LYS A C 1
ATOM 650 O O . LYS A 1 80 ? -1.654 0.253 -9.645 1.00 97.94 80 LYS A O 1
ATOM 655 N N . ALA A 1 81 ? -1.729 0.680 -7.438 1.00 95.62 81 ALA A N 1
ATOM 656 C CA . ALA A 1 81 ? -0.634 -0.224 -7.087 1.00 95.62 81 ALA A CA 1
ATOM 657 C C . ALA A 1 81 ? -0.921 -1.661 -7.538 1.00 95.62 81 ALA A C 1
ATOM 659 O O . ALA A 1 81 ? -0.078 -2.283 -8.171 1.00 95.62 81 ALA A O 1
ATOM 660 N N . LYS A 1 82 ? -2.138 -2.159 -7.283 1.00 94.81 82 LYS A N 1
ATOM 661 C CA . LYS A 1 82 ? -2.554 -3.499 -7.710 1.00 94.81 82 LYS A CA 1
ATOM 662 C C . LYS A 1 82 ? -2.597 -3.659 -9.232 1.00 94.81 82 LYS A C 1
ATOM 664 O O . LYS A 1 82 ? -2.306 -4.740 -9.710 1.00 94.81 82 LYS A O 1
ATOM 669 N N . ALA A 1 83 ? -3.010 -2.631 -9.970 1.00 97.44 83 ALA A N 1
ATOM 670 C CA . ALA A 1 83 ? -3.078 -2.683 -11.431 1.00 97.44 83 ALA A CA 1
ATOM 671 C C . ALA A 1 83 ? -1.701 -2.557 -12.105 1.00 97.44 83 ALA A C 1
ATOM 673 O O . ALA A 1 83 ? -1.561 -2.930 -13.265 1.00 97.44 83 ALA A O 1
ATOM 674 N N . TYR A 1 84 ? -0.720 -1.987 -11.403 1.00 95.50 84 TYR A N 1
ATOM 675 C CA . TYR A 1 84 ? 0.649 -1.828 -11.889 1.00 95.50 84 TYR A CA 1
ATOM 676 C C . TYR A 1 84 ? 1.502 -3.095 -11.708 1.00 95.50 84 TYR A C 1
ATOM 678 O O . TYR A 1 84 ? 2.448 -3.297 -12.465 1.00 95.50 84 TYR A O 1
ATOM 686 N N . MET A 1 85 ? 1.187 -3.906 -10.692 1.00 85.06 85 MET A N 1
ATOM 687 C CA . MET A 1 85 ? 1.827 -5.198 -10.402 1.00 85.06 85 MET A CA 1
ATOM 688 C C . MET A 1 85 ? 1.265 -6.325 -11.265 1.00 85.06 85 MET A C 1
ATOM 690 O O . MET A 1 85 ? 2.073 -7.199 -11.645 1.00 85.06 85 MET A O 1
#

Mean predicted aligned error: 4.81 Å

Sequence (85 aa):
MCDALSHNLSANHDTIVCNCLSHGFRKFEELEAFYPEHCKTLMEYLSTPFKVDEKSKQLGHNEQQRLLYHQTHSQPSMLKAKAYM

Organism: NCBI:txid1034943

Foldseek 3Di:
DDPPDPVVDDPDDPDDDDDDLVVVLVVLVVCCVPVVVLSVLLNVLSCFLVVQQVVCVVVVDDPVRSVVSCVVGNVVSVVVNVVSD

pLDDT: mean 91.83, std 8.94, range [60.03, 98.56]

Secondary structure (DSSP, 8-state):
-----GGGS-SS--S-----HHHHHHHHHHHTTTSHHHHHHHHHHHHHHHHHHHHHHHTT--HHHHHHHHHHHTHHHHHHHHHH-

Solvent-accessible surface area (backbone atoms only — not comparable to full-atom values): 5158 Å² total; per-residue (Å²): 142,77,90,82,52,77,85,78,59,59,96,83,60,97,64,87,83,81,84,52,67,70,60,56,48,52,51,35,61,74,40,27,90,82,40,46,71,64,26,51,56,42,46,58,29,69,46,40,52,60,56,49,51,54,51,33,56,76,70,68,49,52,75,70,53,36,50,54,48,39,60,68,69,24,42,66,35,51,51,51,41,60,73,72,106

Radius of gyration: 15.39 Å; Cα contacts (8 Å, |Δi|>4): 47; chains: 1; bounding box: 34×42×28 Å